Protein AF-A0A6V8NLY4-F1 (afdb_monomer)

Mean predicted aligned error: 7.48 Å

Secondary structure (DSSP, 8-state):
-HHHHHHHHHHHHHHHTT-HHHHHHHHHHHHHHHHHHHHHHHHHHHHHHHHHH---TTHHHHHHHHHHTTT-

Structure (mmCIF, N/CA/C/O backbone):
data_AF-A0A6V8NLY4-F1
#
_entry.id   AF-A0A6V8NLY4-F1
#
loop_
_atom_site.group_PDB
_atom_site.id
_atom_site.type_symbol
_atom_site.label_atom_id
_atom_site.label_alt_id
_atom_site.label_comp_id
_atom_site.label_asym_id
_atom_site.label_entity_id
_atom_site.label_seq_id
_atom_site.pdbx_PDB_ins_code
_atom_site.Cartn_x
_atom_site.Cartn_y
_atom_site.Cartn_z
_atom_site.occupancy
_atom_site.B_iso_or_equiv
_atom_site.auth_seq_id
_atom_site.auth_comp_id
_atom_site.auth_asym_id
_atom_site.auth_atom_id
_atom_site.pdbx_PDB_model_num
ATOM 1 N N . MET A 1 1 ? 21.251 19.575 -17.537 1.00 62.41 1 MET A N 1
ATOM 2 C CA . MET A 1 1 ? 19.848 19.387 -17.970 1.00 62.41 1 MET A CA 1
ATOM 3 C C . MET A 1 1 ? 19.728 18.254 -18.978 1.00 62.41 1 MET A C 1
ATOM 5 O O . MET A 1 1 ? 18.728 17.551 -18.959 1.00 62.41 1 MET A O 1
ATOM 9 N N . ASP A 1 2 ? 20.774 17.999 -19.762 1.00 79.44 2 ASP A N 1
ATOM 10 C CA . ASP A 1 2 ? 20.813 16.919 -20.754 1.00 79.44 2 ASP A CA 1
ATOM 11 C C . ASP A 1 2 ? 20.729 15.517 -20.140 1.00 79.44 2 ASP A C 1
ATOM 13 O O . ASP A 1 2 ? 20.051 14.658 -20.687 1.00 79.44 2 ASP A O 1
ATOM 17 N N . LEU A 1 3 ? 21.316 15.300 -18.956 1.00 85.81 3 LEU A N 1
ATOM 18 C CA . LEU A 1 3 ? 21.298 13.994 -18.281 1.00 85.81 3 LEU A CA 1
ATOM 19 C C . LEU A 1 3 ? 19.879 13.534 -17.891 1.00 85.81 3 LEU A C 1
ATOM 21 O O . LEU A 1 3 ? 19.533 12.370 -18.056 1.00 85.81 3 LEU A O 1
ATOM 25 N N . ILE A 1 4 ? 19.044 14.454 -17.394 1.00 90.50 4 ILE A N 1
ATOM 26 C CA . ILE A 1 4 ? 17.654 14.146 -17.013 1.00 90.50 4 ILE A CA 1
ATOM 27 C C . ILE A 1 4 ? 16.816 13.891 -18.271 1.00 90.50 4 ILE A C 1
ATOM 29 O O . ILE A 1 4 ? 15.994 12.980 -18.293 1.00 90.50 4 ILE A O 1
ATOM 33 N N . TRP A 1 5 ? 17.050 14.669 -19.332 1.00 91.81 5 TRP A N 1
ATOM 34 C CA . TRP A 1 5 ? 16.354 14.516 -20.608 1.00 91.81 5 TRP A CA 1
ATOM 35 C C . TRP A 1 5 ? 16.694 13.193 -21.306 1.00 91.81 5 TRP A C 1
ATOM 37 O O . TRP A 1 5 ? 15.801 12.494 -21.779 1.00 91.81 5 TRP A O 1
ATOM 47 N N . GLN A 1 6 ? 17.973 12.815 -21.310 1.00 89.75 6 GLN A N 1
ATOM 48 C CA . GLN A 1 6 ? 18.440 11.530 -21.828 1.00 89.75 6 GLN A CA 1
ATOM 49 C C . GLN A 1 6 ? 17.893 10.366 -21.004 1.00 89.75 6 GLN A C 1
ATOM 51 O O . GLN A 1 6 ? 17.342 9.436 -21.579 1.00 89.75 6 GLN A O 1
ATOM 56 N N . GLY A 1 7 ? 17.941 10.452 -19.670 1.00 89.94 7 GLY A N 1
ATOM 57 C CA . GLY A 1 7 ? 17.359 9.425 -18.805 1.00 89.94 7 GLY A CA 1
ATOM 58 C C . GLY A 1 7 ? 15.853 9.235 -19.025 1.00 89.94 7 GLY A C 1
ATOM 59 O O . GLY A 1 7 ? 15.369 8.107 -19.006 1.00 89.94 7 GLY A O 1
ATOM 60 N N . LEU A 1 8 ? 15.111 10.316 -19.292 1.00 91.25 8 LEU A N 1
ATOM 61 C CA . LEU A 1 8 ? 13.682 10.238 -19.604 1.00 91.25 8 LEU A CA 1
ATOM 62 C C . LEU A 1 8 ? 13.424 9.556 -20.957 1.00 91.25 8 LEU A C 1
ATOM 64 O O . LEU A 1 8 ? 12.528 8.719 -21.054 1.00 91.25 8 LEU A O 1
ATOM 68 N N . LEU A 1 9 ? 14.207 9.890 -21.986 1.00 90.81 9 LEU A N 1
ATOM 69 C CA . LEU A 1 9 ? 14.119 9.246 -23.301 1.00 90.81 9 LEU A CA 1
ATOM 70 C C . LEU A 1 9 ? 14.472 7.756 -23.229 1.00 90.81 9 LEU A C 1
ATOM 72 O O . LEU A 1 9 ? 13.758 6.944 -23.812 1.00 90.81 9 LEU A O 1
ATOM 76 N N . GLU A 1 10 ? 15.511 7.395 -22.475 1.00 86.75 10 GLU A N 1
ATOM 77 C CA . GLU A 1 10 ? 15.922 6.006 -22.242 1.00 86.75 10 GLU A CA 1
ATOM 78 C C . GLU A 1 10 ? 14.821 5.214 -21.521 1.00 86.75 10 GLU A C 1
ATOM 80 O O . GLU A 1 10 ? 14.481 4.104 -21.921 1.00 86.75 10 GLU A O 1
ATOM 85 N N . ALA A 1 11 ? 14.197 5.805 -20.495 1.00 86.19 11 ALA A N 1
ATOM 86 C CA . ALA A 1 11 ? 13.096 5.181 -19.767 1.00 86.19 11 ALA A CA 1
ATOM 87 C C . ALA A 1 11 ? 11.873 4.946 -20.666 1.00 86.19 11 ALA A C 1
ATOM 89 O O . ALA A 1 11 ? 11.275 3.871 -20.634 1.00 86.19 11 ALA A O 1
ATOM 90 N N . VAL A 1 12 ? 11.509 5.928 -21.499 1.00 87.75 12 VAL A N 1
ATOM 91 C CA . VAL A 1 12 ? 10.427 5.768 -22.482 1.00 87.75 12 VAL A CA 1
ATOM 92 C C . VAL A 1 12 ? 10.794 4.711 -23.524 1.00 87.75 12 VAL A C 1
ATOM 94 O O . VAL A 1 12 ? 9.938 3.909 -23.887 1.00 87.75 12 VAL A O 1
ATOM 97 N N . HIS A 1 13 ? 12.052 4.660 -23.969 1.00 87.12 13 HIS A N 1
ATOM 98 C CA . HIS A 1 13 ? 12.532 3.634 -24.889 1.00 87.12 13 HIS A CA 1
ATOM 99 C C . HIS A 1 13 ? 12.423 2.232 -24.277 1.00 87.12 13 HIS A C 1
ATOM 101 O O . HIS A 1 13 ? 11.822 1.377 -24.909 1.00 87.12 13 HIS A O 1
ATOM 107 N N . LEU A 1 14 ? 12.892 2.022 -23.040 1.00 85.19 14 LEU A N 1
ATOM 108 C CA . LEU A 1 14 ? 12.786 0.748 -22.310 1.00 85.19 14 LEU A CA 1
ATOM 109 C C . LEU A 1 14 ? 11.331 0.288 -22.118 1.00 85.19 14 LEU A C 1
ATOM 111 O O . LEU A 1 14 ? 11.022 -0.900 -22.231 1.00 85.19 14 LEU A O 1
ATOM 115 N N . LEU A 1 15 ? 10.423 1.233 -21.851 1.00 84.38 15 LEU A N 1
ATOM 116 C CA . LEU A 1 15 ? 8.992 0.948 -21.732 1.00 84.38 15 LEU A CA 1
ATOM 117 C C . LEU A 1 15 ? 8.368 0.560 -23.081 1.00 84.38 15 LEU A C 1
ATOM 119 O O . LEU A 1 15 ? 7.594 -0.393 -23.146 1.00 84.38 15 LEU A O 1
ATOM 123 N N . LEU A 1 16 ? 8.696 1.282 -24.158 1.00 84.44 16 LEU A N 1
ATOM 124 C CA . LEU A 1 16 ? 8.169 1.016 -25.502 1.00 84.44 16 LEU A CA 1
ATOM 125 C C . LEU A 1 16 ? 8.799 -0.218 -26.154 1.00 84.44 16 LEU A C 1
ATOM 127 O O . LEU A 1 16 ? 8.134 -0.892 -26.940 1.00 84.44 16 LEU A O 1
ATOM 131 N N . SER A 1 17 ? 10.048 -0.542 -25.817 1.00 83.94 17 SER A N 1
ATOM 132 C CA . SER A 1 17 ? 10.730 -1.755 -26.264 1.00 83.94 17 SER A CA 1
ATOM 133 C C . SER A 1 17 ? 10.229 -3.013 -25.554 1.00 83.94 17 SER A C 1
ATOM 135 O O . SER A 1 17 ? 10.688 -4.098 -25.902 1.00 83.94 17 SER A O 1
ATOM 137 N N . LEU A 1 18 ? 9.287 -2.880 -24.602 1.00 78.50 18 LEU A N 1
ATOM 138 C CA . LEU A 1 18 ? 8.729 -3.985 -23.816 1.00 78.50 18 LEU A CA 1
ATOM 139 C C . LEU A 1 18 ? 9.842 -4.841 -23.211 1.00 78.50 18 LEU A C 1
ATOM 141 O O . LEU A 1 18 ? 9.831 -6.067 -23.332 1.00 78.50 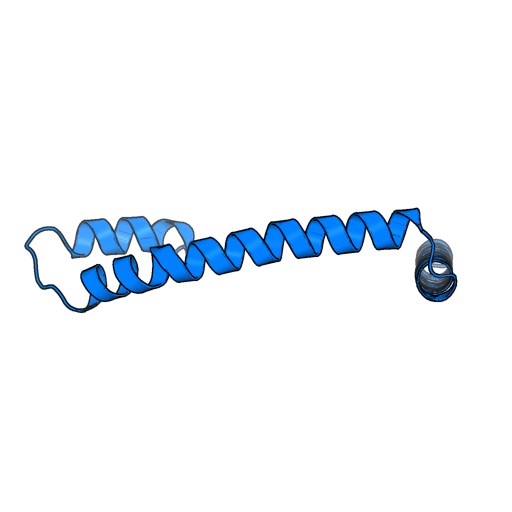18 LEU A O 1
ATOM 145 N N . ASP A 1 19 ? 10.822 -4.176 -22.596 1.00 85.00 19 ASP A N 1
ATOM 146 C CA . ASP A 1 19 ? 11.929 -4.881 -21.971 1.00 85.00 19 ASP A CA 1
ATOM 147 C C . ASP A 1 19 ? 11.388 -5.913 -20.966 1.00 85.00 19 ASP A C 1
ATOM 149 O O . ASP A 1 19 ? 10.587 -5.594 -20.076 1.00 85.00 19 ASP A O 1
ATOM 153 N N . ALA A 1 20 ? 11.773 -7.174 -21.173 1.00 83.00 20 ALA A N 1
ATOM 154 C CA . ALA A 1 20 ? 11.205 -8.302 -20.450 1.00 83.00 20 ALA A CA 1
ATOM 155 C C . ALA A 1 20 ? 11.474 -8.203 -18.942 1.00 83.00 20 ALA A C 1
ATOM 157 O O . ALA A 1 20 ? 10.607 -8.571 -18.150 1.00 83.00 20 ALA A O 1
ATOM 158 N N . GLU A 1 21 ? 12.624 -7.651 -18.546 1.00 86.88 21 GLU A N 1
ATOM 159 C CA . GLU A 1 21 ? 13.009 -7.490 -17.145 1.00 86.88 21 GLU A CA 1
ATOM 160 C C . GLU A 1 21 ? 12.166 -6.400 -16.470 1.00 86.88 21 GLU A C 1
ATOM 162 O O . GLU A 1 21 ? 11.599 -6.611 -15.394 1.00 86.88 21 GLU A O 1
ATOM 167 N N . VAL A 1 22 ? 11.991 -5.251 -17.136 1.00 88.00 22 VAL A N 1
ATOM 168 C CA . VAL A 1 22 ? 11.162 -4.145 -16.622 1.00 88.00 22 VAL A CA 1
ATOM 169 C C . VAL A 1 22 ? 9.710 -4.587 -16.447 1.00 88.00 22 VAL A C 1
ATOM 171 O O . VAL A 1 22 ? 9.084 -4.301 -15.421 1.00 88.00 22 VAL A O 1
ATOM 174 N N . PHE A 1 23 ? 9.163 -5.304 -17.429 1.00 88.75 23 PHE A N 1
ATOM 175 C CA . PHE A 1 23 ? 7.783 -5.773 -17.373 1.00 88.75 23 PHE A CA 1
ATOM 176 C C . PHE A 1 23 ? 7.582 -6.864 -16.312 1.00 88.75 23 PHE A C 1
ATOM 178 O O . PHE A 1 23 ? 6.574 -6.846 -15.603 1.00 88.75 23 PHE A O 1
ATOM 185 N N . GLU A 1 24 ? 8.545 -7.775 -16.142 1.00 90.94 24 GLU A N 1
ATOM 186 C CA . GLU A 1 24 ? 8.515 -8.793 -15.089 1.00 90.94 24 GLU A CA 1
ATOM 187 C C . GLU A 1 24 ? 8.494 -8.156 -13.692 1.00 90.94 24 GLU A C 1
ATOM 189 O O . GLU A 1 24 ? 7.636 -8.491 -12.868 1.00 90.94 24 GLU A O 1
ATOM 194 N N . ILE A 1 25 ? 9.369 -7.178 -13.439 1.00 91.81 25 ILE A N 1
ATOM 195 C CA . ILE A 1 25 ? 9.417 -6.452 -12.163 1.00 91.81 25 ILE A CA 1
ATOM 196 C C . ILE A 1 25 ? 8.125 -5.655 -11.937 1.00 91.81 25 ILE A C 1
ATOM 198 O O . ILE A 1 25 ? 7.581 -5.653 -10.825 1.00 91.81 25 ILE A O 1
ATOM 202 N N . ALA A 1 26 ? 7.598 -5.001 -12.976 1.00 92.50 26 ALA A N 1
ATOM 203 C CA . ALA A 1 26 ? 6.346 -4.254 -12.895 1.00 92.50 26 ALA A CA 1
ATOM 204 C C . ALA A 1 26 ? 5.162 -5.172 -12.552 1.00 92.50 26 ALA A C 1
ATOM 206 O O . ALA A 1 26 ? 4.388 -4.870 -11.640 1.00 92.50 26 ALA A O 1
ATOM 207 N N . LEU A 1 27 ? 5.045 -6.324 -13.219 1.00 93.69 27 LEU A N 1
ATOM 208 C CA . LEU A 1 27 ? 4.010 -7.318 -12.935 1.00 93.69 27 LEU A CA 1
ATOM 209 C C . LEU A 1 27 ? 4.159 -7.931 -11.544 1.00 93.69 27 LEU A C 1
ATOM 211 O O . LEU A 1 27 ? 3.156 -8.122 -10.855 1.00 93.69 27 LEU A O 1
ATOM 215 N N . LEU A 1 28 ? 5.383 -8.228 -11.103 1.00 95.19 28 LEU A N 1
ATOM 216 C CA . LEU A 1 28 ? 5.635 -8.720 -9.752 1.00 95.19 28 LEU A CA 1
ATOM 217 C C . LEU A 1 28 ? 5.180 -7.694 -8.709 1.00 95.19 28 LEU A C 1
ATOM 219 O O . LEU A 1 28 ? 4.452 -8.045 -7.781 1.00 95.19 28 LEU A O 1
ATOM 223 N N . SER A 1 29 ? 5.544 -6.427 -8.899 1.00 96.19 29 SER A N 1
ATOM 224 C CA . SER A 1 29 ? 5.153 -5.322 -8.019 1.00 96.19 29 SER A CA 1
ATOM 225 C C . SER A 1 29 ? 3.639 -5.134 -7.992 1.00 96.19 29 SER A C 1
ATOM 227 O O . SER A 1 29 ? 3.047 -5.000 -6.917 1.00 96.19 29 SER A O 1
ATOM 229 N N . LEU A 1 30 ? 2.988 -5.190 -9.157 1.00 96.50 30 LEU A N 1
ATOM 230 C CA . LEU A 1 30 ? 1.535 -5.112 -9.274 1.00 96.50 30 LEU A CA 1
ATOM 231 C C . LEU A 1 30 ? 0.855 -6.299 -8.585 1.00 96.50 30 LEU A C 1
ATOM 233 O O . LEU A 1 30 ? -0.122 -6.117 -7.866 1.00 96.50 30 LEU A O 1
ATOM 237 N N . LYS A 1 31 ? 1.388 -7.512 -8.750 1.00 97.06 31 LYS A N 1
ATOM 238 C CA . LYS A 1 31 ? 0.863 -8.722 -8.109 1.00 97.06 31 LYS A CA 1
ATOM 239 C C . LYS A 1 31 ? 0.967 -8.631 -6.590 1.00 97.06 31 LYS A C 1
ATOM 241 O O . LYS A 1 31 ? -0.009 -8.905 -5.896 1.00 97.06 31 LYS A O 1
ATOM 246 N N . VAL A 1 32 ? 2.128 -8.231 -6.070 1.00 97.12 32 VAL A N 1
ATOM 247 C CA . VAL A 1 32 ? 2.365 -8.111 -4.625 1.00 97.12 32 VAL A CA 1
ATOM 248 C C . VAL A 1 32 ? 1.484 -7.014 -4.032 1.00 97.12 32 VAL A C 1
ATOM 250 O O . VAL A 1 32 ? 0.713 -7.293 -3.116 1.00 97.12 32 VAL A O 1
ATOM 253 N N . SER A 1 33 ? 1.516 -5.800 -4.588 1.00 97.19 33 SER A N 1
ATOM 254 C CA . SER A 1 33 ? 0.696 -4.682 -4.098 1.00 97.19 33 SER A CA 1
ATOM 255 C C . SER A 1 33 ? -0.804 -4.948 -4.247 1.00 97.19 33 SER A C 1
ATOM 257 O O . SER A 1 33 ? -1.556 -4.743 -3.298 1.00 97.19 33 SER A O 1
ATOM 259 N N . GLY A 1 34 ? -1.242 -5.493 -5.382 1.00 96.94 34 GLY A N 1
ATOM 260 C CA . GLY A 1 34 ? -2.630 -5.880 -5.619 1.00 96.94 34 GLY A CA 1
ATOM 261 C C . GLY A 1 34 ? -3.114 -6.949 -4.640 1.00 96.94 34 GLY A C 1
ATOM 262 O O . GLY A 1 34 ? -4.196 -6.814 -4.071 1.00 96.94 34 GLY A O 1
ATOM 263 N N . SER A 1 35 ? -2.298 -7.974 -4.370 1.00 96.69 35 SER A N 1
ATOM 264 C CA . SER A 1 35 ? -2.627 -8.982 -3.354 1.00 96.69 35 SER A CA 1
ATOM 265 C C . SER A 1 35 ? -2.690 -8.387 -1.948 1.00 96.69 35 SER A C 1
ATOM 267 O O . SER A 1 35 ? -3.608 -8.709 -1.196 1.00 96.69 35 SER A O 1
ATOM 269 N N . ALA A 1 36 ? -1.776 -7.473 -1.611 1.00 96.19 36 ALA A N 1
ATOM 270 C CA . ALA A 1 36 ? -1.775 -6.796 -0.323 1.00 96.19 36 ALA A CA 1
ATOM 271 C C . ALA A 1 36 ? -3.052 -5.967 -0.147 1.00 96.19 36 ALA A C 1
ATOM 273 O O . ALA A 1 36 ? -3.723 -6.103 0.870 1.00 96.19 36 ALA A O 1
ATOM 274 N N . VAL A 1 37 ? -3.448 -5.194 -1.165 1.00 96.50 37 VAL A N 1
ATOM 275 C CA . VAL A 1 37 ? -4.695 -4.418 -1.156 1.00 96.50 37 VAL A CA 1
ATOM 276 C C . VAL A 1 37 ? -5.909 -5.330 -1.019 1.00 96.50 37 VAL A C 1
ATOM 278 O O . VAL A 1 37 ? -6.764 -5.063 -0.183 1.00 96.50 37 VAL A O 1
ATOM 281 N N . LEU A 1 38 ? -5.990 -6.425 -1.779 1.00 96.81 38 LEU A N 1
ATOM 282 C CA . LEU A 1 38 ? -7.103 -7.373 -1.666 1.00 96.81 38 LEU A CA 1
ATOM 283 C C . LEU A 1 38 ? -7.215 -7.958 -0.252 1.00 96.81 38 LEU A C 1
ATOM 285 O O . LEU A 1 38 ? -8.307 -7.982 0.314 1.00 96.81 38 LEU A O 1
ATOM 289 N N . LEU A 1 39 ? -6.097 -8.36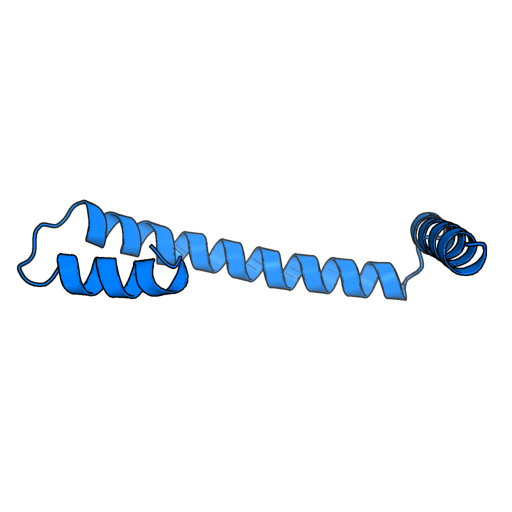8 0.349 1.00 96.12 39 LEU A N 1
ATOM 290 C CA . LEU A 1 39 ? -6.072 -8.860 1.728 1.00 96.12 39 LEU A CA 1
ATOM 291 C C . LEU A 1 39 ? -6.466 -7.765 2.730 1.00 96.12 39 LEU A C 1
ATOM 293 O O . LEU A 1 39 ? -7.266 -8.012 3.634 1.00 96.12 39 LEU A O 1
ATOM 297 N N . SER A 1 40 ? -5.968 -6.541 2.546 1.00 94.50 40 SER A N 1
ATOM 298 C CA . SER A 1 40 ? -6.344 -5.386 3.362 1.00 94.50 40 SER A CA 1
ATOM 299 C C . SER A 1 40 ? -7.823 -5.036 3.232 1.00 94.50 40 SER A C 1
ATOM 301 O O . SER A 1 40 ? -8.430 -4.659 4.225 1.00 94.50 40 SER A O 1
ATOM 303 N N . LEU A 1 41 ? -8.437 -5.186 2.059 1.00 95.12 41 LEU A N 1
ATOM 304 C CA . LEU A 1 41 ? -9.875 -4.979 1.887 1.00 95.12 41 LEU A CA 1
ATOM 305 C C . LEU A 1 41 ? -10.666 -6.068 2.617 1.00 95.12 41 LEU A C 1
ATOM 307 O O . LEU A 1 41 ? -11.593 -5.753 3.361 1.00 95.12 41 LEU A O 1
ATOM 311 N N . LEU A 1 42 ? -10.270 -7.334 2.462 1.00 95.69 42 LEU A N 1
ATOM 312 C CA . LEU A 1 42 ? -10.953 -8.469 3.085 1.00 95.69 42 LEU A CA 1
ATOM 313 C C . LEU A 1 42 ? -10.901 -8.440 4.615 1.00 95.69 42 LEU A C 1
ATOM 315 O O . LEU A 1 42 ? -11.867 -8.841 5.254 1.00 95.69 42 LEU A O 1
ATOM 319 N N . VAL A 1 43 ? -9.801 -7.974 5.209 1.00 94.19 43 VAL A N 1
ATOM 320 C CA . VAL A 1 43 ? -9.632 -7.950 6.673 1.00 94.19 43 VAL A CA 1
ATOM 321 C C . VAL A 1 43 ? -9.915 -6.565 7.255 1.00 94.19 43 VAL A C 1
ATOM 323 O O . VAL A 1 43 ? -10.608 -6.435 8.265 1.00 94.19 43 VAL A O 1
ATOM 326 N N . GLY A 1 44 ? -9.413 -5.516 6.611 1.00 91.06 44 GLY A N 1
ATOM 327 C CA . GLY A 1 44 ? -9.511 -4.136 7.075 1.00 91.06 44 GLY A CA 1
ATOM 328 C C . GLY A 1 44 ? -10.922 -3.562 6.985 1.00 91.06 44 GLY A C 1
ATOM 329 O O . GLY A 1 44 ? -11.324 -2.859 7.910 1.00 91.06 44 GLY A O 1
ATOM 330 N N . ILE A 1 45 ? -11.710 -3.889 5.949 1.00 91.62 45 ILE A N 1
ATOM 331 C CA . ILE A 1 45 ? -13.098 -3.397 5.855 1.00 91.62 45 ILE A CA 1
ATOM 332 C C . ILE A 1 45 ? -13.971 -3.989 6.968 1.00 91.62 45 ILE A C 1
ATOM 334 O O . ILE A 1 45 ? -14.596 -3.202 7.682 1.00 91.62 45 ILE A O 1
ATOM 338 N N . PRO A 1 46 ? -14.031 -5.319 7.188 1.00 90.44 46 PRO A N 1
ATOM 339 C CA . PRO A 1 46 ? -14.848 -5.870 8.268 1.00 90.44 46 PRO A CA 1
ATOM 340 C 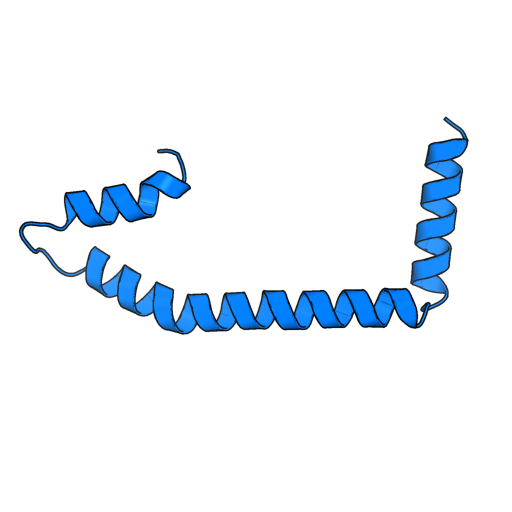C . PRO A 1 46 ? -14.391 -5.402 9.650 1.00 90.44 46 PRO A C 1
ATOM 342 O O . PRO A 1 46 ? -15.228 -5.019 10.468 1.00 90.44 46 PRO A O 1
ATOM 345 N N . ALA A 1 47 ? -13.077 -5.371 9.902 1.00 89.19 47 ALA A N 1
ATOM 346 C CA . ALA A 1 47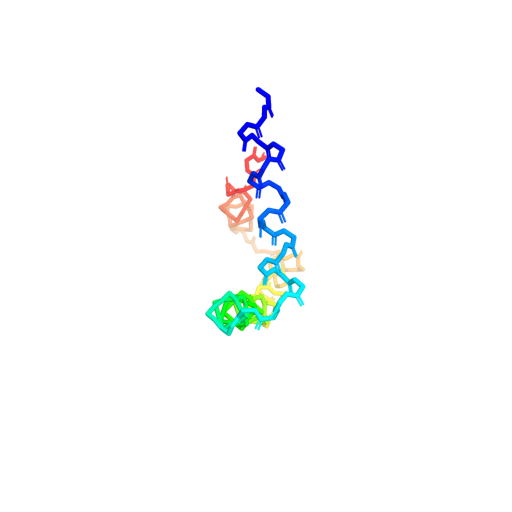 ? -12.530 -4.888 11.167 1.00 89.19 47 ALA A CA 1
ATOM 347 C C . ALA A 1 47 ? -12.855 -3.403 11.397 1.00 89.19 47 ALA A C 1
ATOM 349 O O . ALA A 1 47 ? -13.313 -3.034 12.479 1.00 89.19 47 ALA A O 1
ATOM 350 N N . GLY A 1 48 ? -12.689 -2.562 10.372 1.00 87.94 48 GLY A N 1
ATOM 351 C CA . GLY A 1 48 ? -13.027 -1.140 10.410 1.00 87.94 48 GLY A CA 1
ATOM 352 C C . GLY A 1 48 ? -14.524 -0.893 10.600 1.00 87.94 48 GLY A C 1
ATOM 353 O O . GLY A 1 48 ? -14.905 -0.068 11.427 1.00 87.9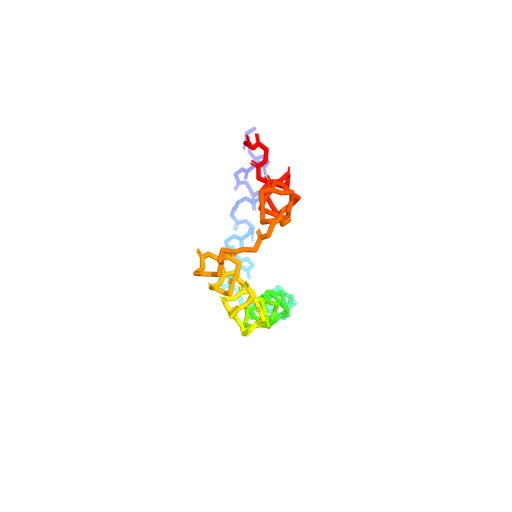4 48 GLY A O 1
ATOM 354 N N . MET A 1 49 ? -15.383 -1.654 9.914 1.00 88.81 49 MET A N 1
ATOM 355 C CA . MET A 1 49 ? -16.838 -1.605 10.103 1.00 88.81 49 MET A CA 1
ATOM 356 C C . MET A 1 49 ? -17.240 -1.987 11.525 1.00 88.81 49 MET A C 1
ATOM 358 O O . MET A 1 49 ? -18.052 -1.294 12.137 1.00 88.81 49 MET A O 1
ATOM 362 N N . PHE A 1 50 ? -16.657 -3.053 12.077 1.00 87.62 50 PHE A N 1
ATOM 363 C CA . PHE A 1 50 ? -16.926 -3.464 13.451 1.00 87.62 50 PHE A CA 1
ATOM 364 C C . PHE A 1 50 ? -16.535 -2.359 14.440 1.00 87.62 50 PHE A C 1
ATOM 366 O O . PHE A 1 50 ? -17.339 -1.989 15.295 1.00 87.62 50 PHE A O 1
ATOM 373 N N . LEU A 1 51 ? -15.354 -1.759 14.268 1.00 86.81 51 LEU A N 1
ATOM 374 C CA . LEU A 1 51 ? -14.870 -0.620 15.058 1.00 86.81 51 LEU A CA 1
ATOM 375 C C . LEU A 1 51 ? -15.751 0.637 14.926 1.00 86.81 51 LEU A C 1
ATOM 377 O O . LEU A 1 51 ? -15.928 1.386 15.892 1.00 86.81 51 LEU A O 1
ATOM 381 N N . ALA A 1 52 ? -16.308 0.880 13.738 1.00 84.56 52 ALA A N 1
ATOM 382 C CA . ALA A 1 52 ? -17.147 2.040 13.461 1.00 84.56 52 ALA A CA 1
ATOM 383 C C . ALA A 1 52 ? -18.562 1.898 14.046 1.00 84.56 52 ALA A C 1
ATOM 385 O O . ALA A 1 52 ? -19.079 2.865 14.609 1.00 84.56 52 ALA A O 1
ATOM 386 N N . LEU A 1 53 ? -19.170 0.713 13.926 1.00 84.75 53 LEU A N 1
ATOM 387 C CA . LEU A 1 53 ? -20.576 0.466 14.263 1.00 84.75 53 LEU A CA 1
ATOM 388 C C . LEU A 1 53 ? -20.793 0.025 15.717 1.00 84.75 53 LEU A C 1
ATOM 390 O O . LEU A 1 53 ? -21.857 0.294 16.278 1.00 84.75 53 LEU A O 1
ATOM 394 N N . THR A 1 54 ? -19.816 -0.626 16.356 1.00 81.12 54 THR A N 1
ATOM 395 C CA . THR A 1 54 ? -19.960 -1.061 17.754 1.00 81.12 54 THR A CA 1
ATOM 396 C C . THR A 1 54 ? -19.529 0.025 18.737 1.00 81.12 54 THR A C 1
ATOM 398 O O . THR A 1 54 ? -18.481 0.656 18.597 1.00 81.12 54 THR A O 1
ATOM 401 N N . ARG A 1 55 ? -20.343 0.255 19.775 1.00 74.31 55 ARG A N 1
ATOM 402 C CA . ARG A 1 55 ? -20.008 1.154 20.889 1.00 74.31 55 ARG A CA 1
ATOM 403 C C . ARG A 1 55 ? -19.569 0.324 22.092 1.00 74.31 55 ARG A C 1
ATOM 405 O O . ARG A 1 55 ? -20.400 -0.116 22.876 1.00 74.31 55 ARG A O 1
ATOM 412 N N . PHE A 1 56 ? -18.262 0.106 22.221 1.00 82.31 56 PHE A N 1
ATOM 413 C CA . PHE A 1 56 ? -17.636 -0.574 23.360 1.00 82.31 56 PHE A CA 1
ATOM 414 C C . PHE A 1 56 ? -16.718 0.393 24.133 1.00 82.31 56 PHE A C 1
ATOM 416 O O . PHE A 1 56 ? -16.177 1.332 23.538 1.00 82.31 56 PHE A O 1
ATOM 423 N N . PRO A 1 57 ? -16.505 0.185 25.447 1.00 75.31 57 PRO A N 1
ATOM 424 C CA . PRO A 1 57 ? -15.823 1.148 26.323 1.00 75.31 57 PRO A CA 1
ATOM 425 C C . PRO A 1 57 ? -14.324 1.397 26.028 1.00 75.31 57 PRO A C 1
ATOM 427 O O . PRO A 1 57 ? -13.725 2.249 26.671 1.00 75.31 57 PRO A O 1
ATOM 430 N N . GLY A 1 58 ? -13.717 0.726 25.040 1.00 82.12 58 GLY A N 1
ATOM 431 C CA . GLY A 1 58 ? -12.322 0.926 24.597 1.00 82.12 58 GLY A CA 1
ATOM 432 C C . GLY A 1 58 ? -12.161 1.493 23.178 1.00 82.12 58 GLY A C 1
ATOM 433 O O . GLY A 1 58 ? -11.046 1.577 22.666 1.00 82.12 58 GLY A O 1
ATOM 434 N N . ARG A 1 59 ? -13.262 1.873 22.514 1.00 82.50 59 ARG A N 1
ATOM 435 C CA . ARG A 1 59 ? -13.280 2.242 21.088 1.00 82.50 59 ARG A CA 1
ATOM 436 C C . ARG A 1 59 ? -12.336 3.389 20.736 1.00 82.50 59 ARG A C 1
ATOM 438 O O . ARG A 1 59 ? -11.613 3.293 19.753 1.00 82.50 59 ARG A O 1
ATOM 445 N N . ASN A 1 60 ? -12.328 4.462 21.525 1.00 82.25 60 ASN A N 1
ATOM 446 C CA . ASN A 1 60 ? -11.528 5.650 21.211 1.00 82.25 60 ASN A CA 1
ATOM 447 C C . ASN A 1 60 ? -10.019 5.369 21.245 1.00 82.25 60 ASN A C 1
ATOM 449 O O . ASN A 1 60 ? -9.284 5.943 20.448 1.00 82.25 60 ASN A O 1
ATOM 453 N N . PHE A 1 61 ? -9.565 4.458 22.111 1.00 85.56 61 PHE A N 1
ATOM 454 C CA . PHE A 1 61 ? -8.162 4.045 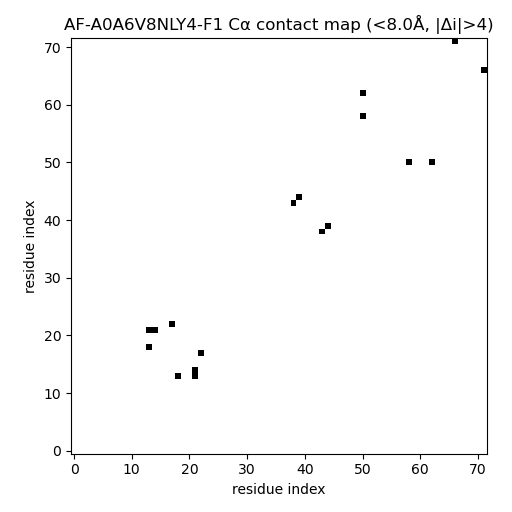22.159 1.00 85.56 61 PHE A CA 1
ATOM 455 C C . PHE A 1 61 ? -7.762 3.269 20.897 1.00 85.56 61 PHE A C 1
ATOM 457 O O . PHE A 1 61 ? -6.751 3.585 20.277 1.00 85.56 61 PHE A O 1
ATOM 464 N N . LEU A 1 62 ? -8.590 2.310 20.464 1.00 86.56 62 LEU A N 1
ATOM 465 C CA . LEU A 1 62 ? -8.337 1.545 19.238 1.00 86.56 62 LEU A CA 1
ATOM 466 C C . LEU A 1 62 ? -8.415 2.412 17.975 1.00 86.56 62 LEU A C 1
ATOM 468 O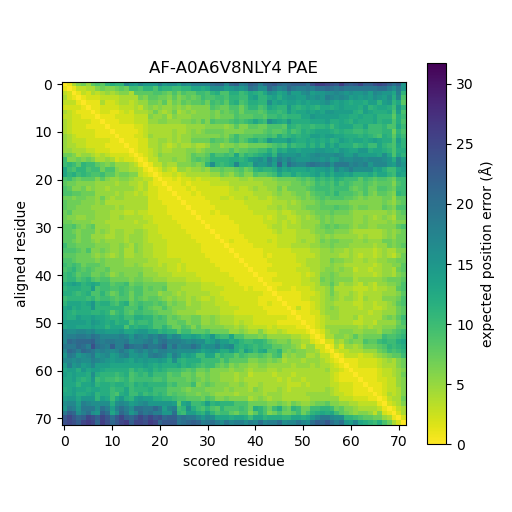 O . LEU A 1 62 ? -7.562 2.284 17.105 1.00 86.56 62 LEU A O 1
ATOM 472 N N . VAL A 1 63 ? -9.392 3.319 17.884 1.00 86.50 63 VAL A N 1
ATOM 473 C CA . VAL A 1 63 ? -9.481 4.276 16.768 1.00 86.50 63 VAL A CA 1
ATOM 474 C C . VAL A 1 63 ? -8.245 5.178 16.726 1.00 86.50 63 VAL A C 1
ATOM 476 O O . VAL A 1 63 ? -7.699 5.396 15.651 1.00 86.50 63 VAL A O 1
ATOM 479 N N . SER A 1 64 ? -7.773 5.658 17.880 1.00 86.12 64 SER A N 1
ATOM 480 C CA . SER A 1 64 ? -6.553 6.468 17.962 1.00 86.12 64 SER A CA 1
ATOM 481 C C . SER A 1 64 ? -5.316 5.687 17.514 1.00 86.12 64 SER A C 1
ATOM 483 O O . SER A 1 64 ? -4.553 6.187 16.698 1.00 86.12 64 SER A O 1
ATOM 485 N N . LEU A 1 65 ? -5.151 4.427 17.934 1.00 87.06 65 LEU A N 1
ATOM 486 C CA . LEU A 1 65 ? -4.061 3.558 17.465 1.00 87.06 65 LEU A CA 1
ATOM 487 C C . LEU A 1 65 ? -4.080 3.350 15.946 1.00 87.06 65 LEU A C 1
ATOM 489 O O . LEU A 1 65 ? -3.038 3.436 15.301 1.00 87.06 65 LEU A O 1
ATOM 493 N N . VAL A 1 66 ? -5.261 3.104 15.373 1.00 84.88 66 VAL A N 1
ATOM 494 C CA . VAL A 1 66 ? -5.428 2.946 13.921 1.00 84.88 66 VAL A CA 1
ATOM 495 C C . VAL A 1 66 ? -5.096 4.251 13.185 1.00 84.88 66 VAL A C 1
ATOM 497 O O . VAL A 1 66 ? -4.388 4.220 12.181 1.00 84.88 66 VAL A O 1
ATOM 500 N N . ASN A 1 67 ? -5.538 5.399 13.704 1.00 85.38 67 ASN A N 1
ATOM 501 C CA . ASN A 1 67 ? -5.277 6.714 13.110 1.00 85.38 67 ASN A CA 1
ATOM 502 C C . ASN A 1 67 ? -3.881 7.275 13.417 1.00 85.38 67 ASN A C 1
ATOM 504 O O . ASN A 1 67 ? -3.433 8.178 12.718 1.00 85.38 67 ASN A O 1
ATOM 508 N N . THR A 1 68 ? -3.147 6.726 14.390 1.00 84.25 68 THR A N 1
ATOM 509 C CA . THR A 1 68 ? -1.783 7.176 14.726 1.00 84.25 68 THR A CA 1
ATOM 510 C C . THR A 1 68 ? -0.867 7.085 13.503 1.00 84.25 68 THR A C 1
ATOM 512 O O . THR A 1 68 ? -0.037 7.963 13.284 1.00 84.25 68 THR A O 1
ATOM 515 N N . GLY A 1 69 ? -1.063 6.070 12.652 1.00 74.25 69 GLY A N 1
ATOM 516 C CA . GLY A 1 69 ? -0.347 5.942 11.379 1.00 74.25 69 GLY A CA 1
ATOM 517 C C . GLY A 1 69 ? -0.727 6.990 10.321 1.00 74.25 69 GLY A C 1
ATOM 518 O O . GLY A 1 69 ? 0.045 7.208 9.393 1.00 74.25 69 GLY A O 1
ATOM 519 N N . MET A 1 70 ? -1.885 7.649 10.453 1.00 77.69 70 MET A N 1
ATOM 520 C CA . MET A 1 70 ? -2.347 8.738 9.578 1.00 77.69 70 MET A CA 1
ATOM 521 C C . MET A 1 70 ? -1.889 10.131 10.048 1.00 77.69 70 MET A C 1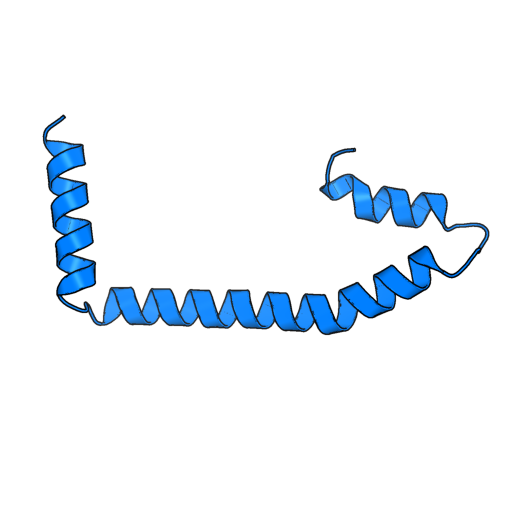
ATOM 523 O O . MET A 1 70 ? -1.975 11.079 9.271 1.00 77.69 70 MET A O 1
ATOM 527 N N . GLY A 1 71 ? -1.366 10.264 11.276 1.00 65.75 71 GLY A N 1
ATOM 528 C CA . GLY A 1 71 ? -0.793 11.515 11.790 1.00 65.75 71 GLY A CA 1
ATOM 529 C C . GLY A 1 71 ? -1.802 12.605 12.187 1.00 65.75 71 GLY A C 1
ATOM 530 O O . GLY A 1 71 ? -1.419 13.774 12.237 1.00 65.75 71 GLY A O 1
ATOM 531 N N . LEU A 1 72 ? -3.062 12.240 12.461 1.00 50.81 72 LEU A N 1
ATOM 532 C CA . LEU A 1 72 ? -4.151 13.122 12.922 1.00 50.81 72 LEU A CA 1
ATOM 533 C C . LEU A 1 72 ? -4.693 12.656 14.277 1.00 50.81 72 LEU A C 1
ATOM 53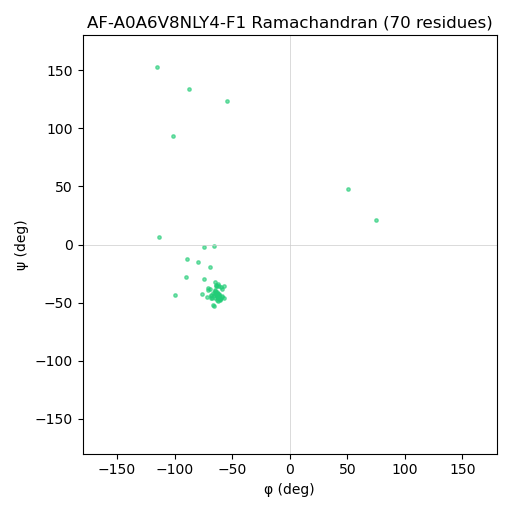5 O O . LEU A 1 72 ? -5.044 13.536 15.093 1.00 50.81 72 LEU A O 1
#

Sequence (72 aa):
MDLIWQGLLEAVHLLLSLDAEVFEIALLSLKVSGSAVLLSLLVGIPAGMFLALTRFPGRNFLVSLVNTGMGL

pLDDT: mean 87.11, std 8.21, range [50.81, 97.19]

Solvent-accessible surface area (backbone atoms only — not comparable to full-atom values): 4197 Å² total; per-residue (Å²): 114,65,67,63,54,49,52,50,51,51,52,52,46,46,61,73,66,61,38,66,67,61,51,50,53,50,50,49,51,48,50,52,52,50,50,50,50,52,52,45,50,69,51,46,48,58,53,49,48,50,62,69,72,52,90,55,102,59,46,70,61,54,52,46,61,66,38,57,82,72,76,119

InterPro domains:
  IPR035906 MetI-like superfamily [G3DSA:1.10.3720.10] (2-72)
  IPR035906 MetI-like superfamily [SSF161098] (16-71)
  IPR049783 ABC transporter permease TupB-like [PTHR43632] (1-72)

Radius of gyration: 21.26 Å; Cα contacts (8 Å, |Δi|>4): 9; chains: 1; bounding box: 42×28×53 Å

Foldseek 3Di:
DVVVVVVVVVVVVCVVVPPVVVVVVVVVVCVVVVVVVVVCCVPVVVVVVCLVPDDDPCSVVVVCVVCVVVVD

Nearest PDB structures (foldseek):
  4gcz-assembly1_A  TM=3.836E-01  e=7.750E+00  Bacillus subtilis subsp. subtilis str. 168
  8a7f-assembly1_A  TM=3.045E-01  e=9.084E+00  Pseudomonas putida KT2440

Organism: NCBI:txid2754717